Protein AF-A0A6N2XDL8-F1 (afdb_monomer)

Mean predicted aligned error: 3.5 Å

Sequence (38 aa):
MTEQIFIENYKSIRNAKIKLNNLNVLIGSNGVGKSNFI

Organism: NCBI:txid329854

Structure (mmCIF, N/CA/C/O backbone):
data_AF-A0A6N2XDL8-F1
#
_entry.id   AF-A0A6N2XDL8-F1
#
loop_
_atom_site.group_PDB
_atom_site.id
_ato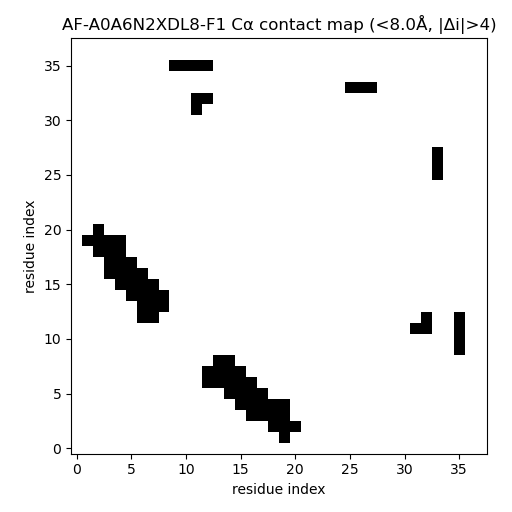m_site.type_symbol
_atom_site.label_atom_id
_atom_site.label_alt_id
_atom_site.label_comp_id
_atom_site.label_asym_id
_atom_site.label_entity_id
_atom_site.label_seq_id
_atom_site.pdbx_PDB_ins_code
_atom_site.Cartn_x
_atom_site.Cartn_y
_atom_site.Cartn_z
_atom_site.occupancy
_atom_site.B_iso_or_equiv
_atom_site.auth_seq_id
_atom_site.auth_comp_id
_atom_site.auth_asym_id
_atom_site.auth_atom_id
_atom_site.pdbx_PDB_model_num
ATOM 1 N N . MET A 1 1 ? -4.527 12.237 14.698 1.00 63.31 1 MET A N 1
ATOM 2 C CA . MET A 1 1 ? -4.507 10.814 14.300 1.00 63.31 1 MET A CA 1
ATOM 3 C C . MET A 1 1 ? -4.615 10.791 12.783 1.00 63.31 1 MET A C 1
ATOM 5 O O . MET A 1 1 ? -5.463 11.500 12.263 1.00 63.31 1 MET A O 1
ATOM 9 N N . THR A 1 2 ? -3.714 10.118 12.070 1.00 67.88 2 THR A N 1
ATOM 10 C CA . THR A 1 2 ? -3.736 10.108 10.597 1.00 67.88 2 THR A CA 1
ATOM 11 C C . THR A 1 2 ? -4.792 9.116 10.127 1.00 67.88 2 THR A C 1
ATOM 13 O O . THR A 1 2 ? -4.641 7.920 10.338 1.00 67.88 2 THR A O 1
ATOM 16 N N . GLU A 1 3 ? -5.872 9.603 9.525 1.00 87.94 3 GLU A N 1
ATOM 17 C CA . GLU A 1 3 ? -7.003 8.758 9.105 1.00 87.94 3 GLU A CA 1
ATOM 18 C C . GLU A 1 3 ? -6.829 8.209 7.686 1.00 87.94 3 GLU A C 1
ATOM 20 O O . GLU A 1 3 ? -7.474 7.233 7.299 1.00 87.94 3 GLU A O 1
ATOM 25 N N . GLN A 1 4 ? -5.951 8.830 6.894 1.00 92.19 4 GLN A N 1
ATOM 26 C CA . GLN A 1 4 ? -5.790 8.500 5.489 1.00 92.19 4 GLN A CA 1
ATOM 27 C C . GLN A 1 4 ? -4.394 8.838 4.965 1.00 92.19 4 GLN A C 1
ATOM 29 O O . GLN A 1 4 ? -3.820 9.863 5.325 1.00 92.19 4 GLN A O 1
ATOM 34 N N . ILE A 1 5 ? -3.884 7.996 4.068 1.00 92.38 5 ILE A N 1
ATOM 35 C CA . ILE A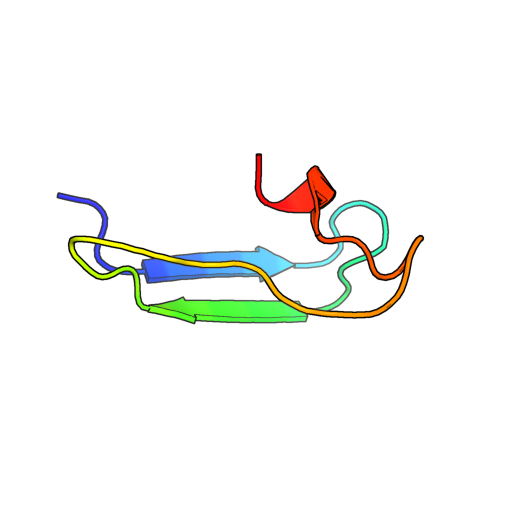 1 5 ? -2.662 8.226 3.298 1.00 92.38 5 ILE A CA 1
ATOM 36 C C . ILE A 1 5 ? -3.038 8.406 1.827 1.00 92.38 5 ILE A C 1
ATOM 38 O O . ILE A 1 5 ? -3.854 7.655 1.283 1.00 92.38 5 ILE A O 1
ATOM 42 N N . PHE A 1 6 ? -2.410 9.390 1.191 1.00 94.06 6 PHE A N 1
ATOM 43 C CA . PHE A 1 6 ? -2.407 9.573 -0.254 1.00 94.06 6 PHE A CA 1
ATOM 44 C C . PHE A 1 6 ? -0.971 9.468 -0.756 1.00 94.06 6 PHE A C 1
ATOM 46 O O . PHE A 1 6 ? -0.078 10.112 -0.209 1.00 94.06 6 PHE A O 1
ATOM 53 N N . ILE A 1 7 ? -0.752 8.650 -1.778 1.00 93.31 7 ILE A N 1
ATOM 54 C CA . ILE A 1 7 ? 0.549 8.454 -2.410 1.00 93.31 7 ILE A CA 1
ATOM 55 C C . ILE A 1 7 ? 0.379 8.714 -3.897 1.00 93.31 7 ILE A C 1
ATOM 57 O O . ILE A 1 7 ? -0.432 8.056 -4.546 1.00 93.31 7 ILE A O 1
ATOM 61 N N . GLU A 1 8 ? 1.164 9.634 -4.440 1.00 96.06 8 GLU A N 1
ATOM 62 C CA . GLU A 1 8 ? 1.195 9.939 -5.86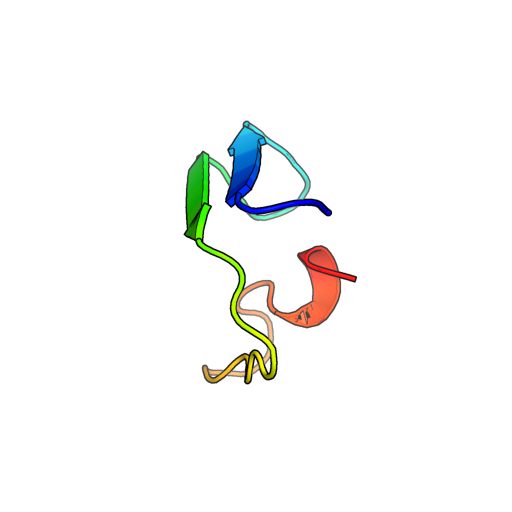7 1.00 96.06 8 GLU A CA 1
ATOM 63 C C . GLU A 1 8 ? 2.639 9.884 -6.361 1.00 96.06 8 GLU A C 1
ATOM 65 O O . GLU A 1 8 ? 3.524 10.504 -5.776 1.00 96.06 8 GLU A O 1
ATOM 70 N N . ASN A 1 9 ? 2.873 9.121 -7.431 1.00 94.94 9 ASN A N 1
ATOM 71 C CA . ASN A 1 9 ? 4.168 8.980 -8.106 1.00 94.94 9 ASN A CA 1
ATOM 72 C C . ASN A 1 9 ? 5.367 8.714 -7.167 1.00 94.94 9 ASN A C 1
ATOM 74 O O . ASN A 1 9 ? 6.449 9.271 -7.355 1.00 94.94 9 ASN A O 1
ATOM 78 N N . TYR A 1 10 ? 5.197 7.833 -6.176 1.00 93.81 10 TYR A N 1
ATOM 79 C CA . TYR A 1 10 ? 6.256 7.450 -5.240 1.00 93.81 10 TYR A CA 1
ATOM 80 C C . TYR A 1 10 ? 6.721 6.011 -5.473 1.00 93.81 10 TYR A C 1
ATOM 82 O O . TYR A 1 10 ? 5.962 5.056 -5.284 1.00 93.81 10 TYR A O 1
ATOM 90 N N . LYS A 1 11 ? 8.003 5.843 -5.825 1.00 92.94 11 LYS A N 1
ATOM 91 C CA . LYS A 1 11 ? 8.613 4.540 -6.149 1.00 92.94 11 LYS A CA 1
ATOM 92 C C . LYS A 1 11 ? 7.735 3.765 -7.145 1.00 92.94 11 LYS A C 1
ATOM 94 O O . LYS A 1 11 ? 7.480 4.249 -8.240 1.00 92.94 11 LYS A O 1
ATOM 99 N N . SER A 1 12 ? 7.261 2.573 -6.777 1.00 92.06 12 SER A N 1
ATOM 100 C CA . SER A 1 12 ? 6.400 1.746 -7.631 1.00 92.06 12 SER A CA 1
ATOM 101 C C . SER A 1 12 ? 4.906 2.082 -7.518 1.00 92.06 12 SER A C 1
ATOM 103 O O . SER A 1 12 ? 4.090 1.414 -8.150 1.00 92.06 12 SER A O 1
ATOM 105 N N . ILE A 1 13 ? 4.519 3.074 -6.708 1.00 91.62 13 ILE A N 1
ATOM 106 C CA . ILE A 1 13 ? 3.124 3.468 -6.484 1.00 91.62 13 ILE A CA 1
ATOM 107 C C . ILE A 1 13 ? 2.815 4.712 -7.319 1.00 91.62 13 ILE A C 1
ATOM 109 O O . ILE A 1 13 ? 3.257 5.817 -7.009 1.00 91.62 13 ILE A O 1
ATOM 113 N N . ARG A 1 14 ? 2.012 4.536 -8.373 1.00 93.94 14 ARG A N 1
ATOM 114 C CA . ARG A 1 14 ? 1.547 5.647 -9.218 1.00 93.94 14 ARG A CA 1
ATOM 115 C C . ARG A 1 14 ? 0.474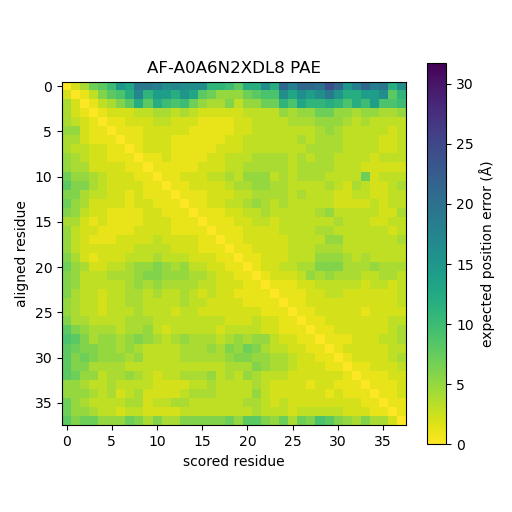 6.486 -8.523 1.00 93.94 14 ARG A C 1
ATOM 117 O O . ARG A 1 14 ? 0.558 7.708 -8.529 1.00 93.94 14 ARG A O 1
ATOM 124 N N . ASN A 1 15 ? -0.522 5.831 -7.932 1.00 95.19 15 ASN A N 1
ATOM 125 C CA . ASN A 1 15 ? -1.574 6.466 -7.144 1.00 95.19 15 ASN A CA 1
ATOM 126 C C . ASN A 1 15 ? -2.102 5.466 -6.103 1.00 95.19 15 ASN A C 1
ATOM 128 O O . ASN A 1 15 ? -2.419 4.330 -6.463 1.00 95.19 15 ASN A O 1
ATOM 132 N N . ALA A 1 16 ? -2.189 5.868 -4.835 1.00 93.12 16 ALA A N 1
ATOM 133 C CA . ALA A 1 16 ? -2.872 5.112 -3.791 1.00 93.12 16 ALA A CA 1
ATOM 134 C C . ALA A 1 16 ? -3.578 6.048 -2.807 1.00 93.12 16 ALA A C 1
ATOM 136 O O . ALA A 1 16 ? -3.011 7.039 -2.353 1.00 93.12 16 ALA A O 1
ATOM 137 N N . LYS A 1 17 ? -4.806 5.687 -2.430 1.00 94.12 17 LYS A N 1
ATOM 138 C CA . LYS A 1 17 ? -5.609 6.364 -1.410 1.00 94.12 17 LYS A CA 1
ATOM 139 C C . LYS A 1 17 ? -6.076 5.318 -0.406 1.00 94.12 17 LYS A C 1
ATOM 141 O O . LYS A 1 17 ? -6.912 4.483 -0.744 1.00 94.12 17 LYS A O 1
ATOM 146 N N . ILE A 1 18 ? -5.516 5.331 0.802 1.00 92.56 18 ILE A N 1
ATOM 147 C CA . ILE A 1 18 ? -5.736 4.275 1.800 1.00 92.56 18 ILE A CA 1
ATOM 148 C C . ILE A 1 18 ? -6.215 4.889 3.105 1.00 92.56 18 ILE A C 1
AT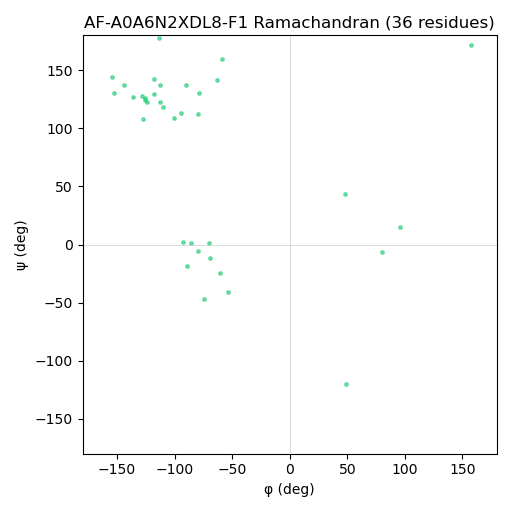OM 150 O O . ILE A 1 18 ? -5.555 5.763 3.661 1.00 92.56 18 ILE A O 1
ATOM 154 N N . LYS A 1 19 ? -7.351 4.405 3.609 1.00 92.44 19 LYS A N 1
ATOM 155 C CA . LYS A 1 19 ? -7.836 4.724 4.951 1.00 92.44 19 LYS A CA 1
ATOM 156 C C . LYS A 1 19 ? -7.086 3.879 5.977 1.00 92.44 19 LYS A C 1
ATOM 158 O O . LYS A 1 19 ? -7.000 2.664 5.812 1.00 92.44 19 LYS A O 1
ATOM 163 N N . LEU A 1 20 ? -6.567 4.517 7.019 1.00 92.69 20 LEU A N 1
ATOM 164 C CA . LEU A 1 20 ? -5.900 3.829 8.117 1.00 92.69 20 LEU A CA 1
ATOM 165 C C . LEU A 1 20 ? -6.908 3.470 9.207 1.00 92.69 20 LEU A C 1
ATOM 167 O O . LEU A 1 20 ? -7.755 4.278 9.584 1.00 92.69 20 LEU A O 1
ATOM 171 N N . ASN A 1 21 ? -6.781 2.254 9.725 1.00 91.19 21 ASN A N 1
ATOM 172 C CA . ASN A 1 21 ? -7.486 1.778 10.911 1.00 91.19 21 ASN A CA 1
ATOM 173 C C . ASN A 1 21 ? -6.485 1.516 12.046 1.00 91.19 21 ASN A C 1
ATOM 175 O O . ASN A 1 21 ? -5.273 1.623 11.857 1.00 91.19 21 ASN A O 1
ATOM 179 N N . ASN A 1 22 ? -6.983 1.111 13.214 1.00 92.00 22 ASN A N 1
ATOM 180 C CA . ASN A 1 22 ? -6.143 0.778 14.373 1.00 92.00 22 ASN A CA 1
ATOM 181 C C . ASN A 1 22 ? -5.160 -0.378 14.097 1.00 92.00 22 ASN A C 1
ATOM 183 O O . ASN A 1 22 ? -4.116 -0.462 14.735 1.00 92.00 22 ASN A O 1
ATOM 187 N N . LEU A 1 23 ? -5.483 -1.250 13.136 1.00 91.50 23 LEU A N 1
ATOM 188 C CA . LEU A 1 23 ? -4.605 -2.293 12.618 1.00 91.50 23 LEU A CA 1
ATOM 189 C C . LEU A 1 23 ? -4.707 -2.310 11.090 1.00 91.50 23 LEU A C 1
ATOM 191 O O . LEU A 1 23 ? -5.804 -2.419 10.543 1.00 91.50 23 LEU A O 1
ATOM 195 N N . ASN A 1 24 ? -3.567 -2.225 10.406 1.00 90.62 24 ASN A N 1
ATOM 196 C CA . ASN A 1 24 ? -3.488 -2.28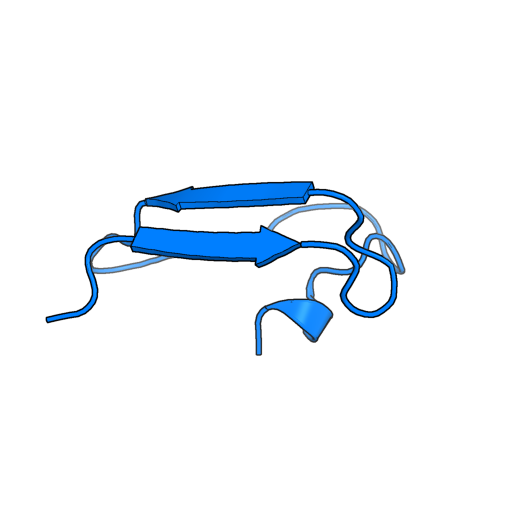7 8.947 1.00 90.62 24 ASN A CA 1
ATOM 197 C C . ASN A 1 24 ? -2.539 -3.422 8.559 1.00 90.62 24 ASN A C 1
ATOM 199 O O . ASN A 1 24 ? -1.381 -3.425 8.972 1.00 90.62 24 ASN A O 1
ATOM 203 N N . VAL A 1 25 ? -3.024 -4.381 7.769 1.00 93.00 25 VAL A N 1
ATOM 204 C CA . VAL A 1 25 ? -2.231 -5.518 7.281 1.00 93.00 25 VAL A CA 1
ATOM 205 C C . VAL A 1 25 ? -2.067 -5.387 5.770 1.00 93.00 25 VAL A C 1
ATOM 207 O O . VAL A 1 25 ? -3.053 -5.319 5.040 1.00 93.00 25 VAL A O 1
ATOM 210 N N . LEU A 1 26 ? -0.820 -5.349 5.295 1.00 93.12 26 LEU A N 1
ATOM 211 C CA . LEU A 1 26 ? -0.491 -5.237 3.872 1.00 93.12 26 LEU A CA 1
ATOM 212 C C . LEU A 1 26 ? -0.263 -6.634 3.274 1.00 93.12 26 LEU A C 1
ATOM 214 O O . LEU A 1 26 ? 0.716 -7.300 3.609 1.00 93.12 26 LEU A O 1
ATOM 218 N N . ILE A 1 27 ? -1.140 -7.072 2.365 1.00 93.25 27 ILE A N 1
ATOM 219 C CA . ILE A 1 27 ? -1.097 -8.402 1.728 1.00 93.25 27 ILE A CA 1
ATOM 220 C C . ILE A 1 27 ? -0.899 -8.253 0.216 1.00 93.25 27 ILE A C 1
ATOM 222 O O . ILE A 1 27 ? -1.438 -7.343 -0.407 1.00 93.25 27 ILE A O 1
ATOM 226 N N . GLY A 1 28 ? -0.113 -9.149 -0.381 1.00 92.69 28 GLY A N 1
ATOM 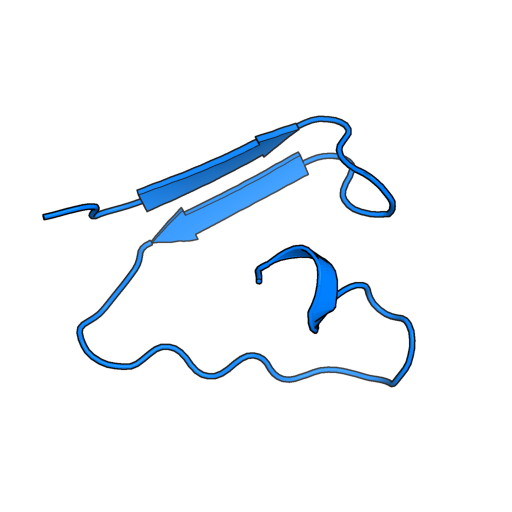227 C CA . GLY A 1 28 ? 0.109 -9.212 -1.827 1.00 92.69 28 GLY A CA 1
ATOM 228 C C . GLY A 1 28 ? 1.412 -9.924 -2.181 1.00 92.69 28 GLY A C 1
ATOM 229 O O . GLY A 1 28 ? 2.230 -10.203 -1.301 1.00 92.69 28 GLY A O 1
ATOM 230 N N . SER A 1 29 ? 1.633 -10.184 -3.468 1.00 94.25 29 SER A N 1
ATOM 231 C CA . SER A 1 29 ? 2.840 -10.849 -3.982 1.00 94.25 29 SER A CA 1
ATOM 232 C C . SER A 1 29 ? 4.138 -10.100 -3.643 1.00 94.25 29 SER A C 1
ATOM 234 O O . SER A 1 29 ? 4.138 -8.905 -3.322 1.00 94.25 29 SER A O 1
ATOM 236 N N . ASN A 1 30 ? 5.278 -10.792 -3.689 1.00 92.88 30 ASN A N 1
ATOM 237 C CA . ASN A 1 30 ? 6.586 -10.161 -3.487 1.00 92.88 30 ASN A CA 1
ATOM 238 C C . ASN A 1 30 ? 6.871 -9.127 -4.586 1.00 92.88 30 ASN A C 1
ATOM 240 O O . ASN A 1 30 ? 6.502 -9.320 -5.738 1.00 92.88 30 ASN A O 1
AT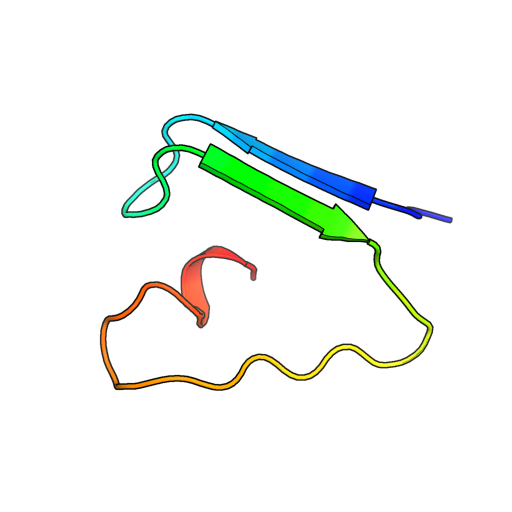OM 244 N N . GLY A 1 31 ? 7.486 -8.001 -4.213 1.00 90.88 31 GLY A N 1
ATOM 245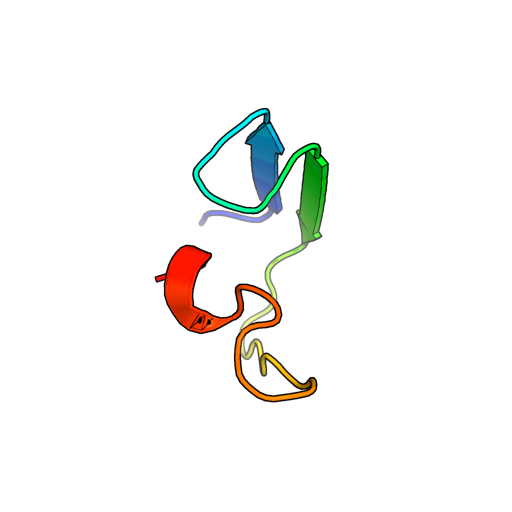 C CA . GLY A 1 31 ? 7.823 -6.920 -5.149 1.00 90.88 31 GLY A CA 1
ATOM 246 C C . GLY A 1 31 ? 6.678 -5.970 -5.527 1.00 90.88 31 GLY A C 1
ATOM 247 O O . GLY A 1 31 ? 6.941 -4.939 -6.131 1.00 90.88 31 GLY A O 1
ATOM 248 N N . VAL A 1 32 ? 5.430 -6.221 -5.109 1.00 91.44 32 VAL A N 1
ATOM 249 C CA . VAL A 1 32 ? 4.265 -5.372 -5.466 1.00 91.44 32 VAL A CA 1
ATOM 250 C C . VAL A 1 32 ? 4.255 -3.978 -4.798 1.00 91.44 32 VAL A C 1
ATOM 252 O O . VAL A 1 32 ? 3.334 -3.195 -4.993 1.00 91.44 32 VAL A O 1
ATOM 255 N N . GLY A 1 33 ? 5.274 -3.645 -3.996 1.00 89.50 33 GLY A N 1
ATOM 256 C CA . GLY A 1 33 ? 5.410 -2.325 -3.370 1.00 89.50 33 GLY A CA 1
ATOM 257 C C . GLY A 1 33 ? 4.868 -2.211 -1.943 1.00 89.50 33 GLY A C 1
ATOM 258 O O . GLY A 1 33 ? 4.747 -1.100 -1.445 1.00 89.50 33 GLY A O 1
ATOM 259 N N . LYS A 1 34 ? 4.595 -3.327 -1.246 1.00 94.00 34 LYS A N 1
ATOM 260 C CA . LYS A 1 34 ? 4.158 -3.314 0.171 1.00 94.00 34 LYS A CA 1
ATOM 261 C C . LYS A 1 34 ? 5.117 -2.531 1.079 1.00 94.00 34 LYS A C 1
ATOM 263 O O . LYS A 1 34 ? 4.674 -1.755 1.910 1.00 94.00 34 LYS A O 1
ATOM 268 N N . SER A 1 35 ? 6.426 -2.683 0.876 1.00 92.69 35 SER A N 1
ATOM 269 C CA . SER A 1 35 ? 7.453 -1.962 1.640 1.00 92.69 35 SER A CA 1
ATOM 270 C C . SER A 1 35 ? 7.510 -0.461 1.345 1.00 92.69 35 SER A C 1
ATOM 272 O O . SER A 1 35 ? 8.173 0.255 2.074 1.00 92.69 35 SER A O 1
ATOM 274 N N . ASN A 1 36 ? 6.839 0.035 0.298 1.00 91.00 36 ASN A N 1
ATOM 275 C CA . ASN A 1 36 ? 6.787 1.472 0.005 1.00 91.00 36 ASN A CA 1
ATOM 276 C C . ASN A 1 36 ? 5.767 2.219 0.878 1.00 91.00 36 ASN A C 1
ATOM 278 O O . ASN A 1 36 ? 5.681 3.438 0.782 1.00 91.00 36 ASN A O 1
ATOM 282 N N . PHE A 1 37 ? 4.985 1.492 1.682 1.00 84.62 37 PHE A N 1
ATOM 283 C CA . PHE A 1 37 ? 4.052 2.047 2.664 1.00 84.62 37 PHE A CA 1
ATOM 284 C C . PHE A 1 37 ? 4.674 2.207 4.066 1.00 84.62 37 PHE A C 1
ATOM 286 O O . PHE A 1 37 ? 3.957 2.593 4.987 1.00 84.62 37 PHE A O 1
ATOM 293 N N . ILE A 1 38 ? 5.968 1.888 4.230 1.00 81.69 38 ILE A N 1
ATOM 294 C CA . ILE A 1 38 ? 6.757 2.017 5.469 1.00 81.69 38 ILE A CA 1
ATOM 295 C C . ILE A 1 38 ? 7.895 3.012 5.228 1.00 81.69 38 ILE A C 1
ATOM 297 O O . ILE A 1 38 ? 8.460 2.990 4.107 1.00 81.69 38 ILE A O 1
#

InterPro domains:
  IPR027417 P-loop containing nucleoside triphosphate hydrolase [G3DSA:3.40.50.300] (3-38)
  IPR027417 P-loop containing nucleoside triphosphate hydrolase [SSF52540] (3-38)
  IPR041685 Endonuclease GajA/Old nuclease/RecF-like, AAA domain [PF13175] (3-37)

Solvent-accessible surface area (backbone atoms only — not comparable to full-atom values): 2758 Å² total; per-residue (Å²): 132,81,55,62,50,78,44,67,70,48,91,88,40,64,69,47,80,45,76,54,60,101,74,80,83,89,83,78,68,89,89,77,45,72,72,74,81,106

Radius of gyration: 10.43 Å; Cα contacts (8 Å, |Δi|>4): 38; chains: 1; bounding box: 16×22×24 Å

Secondary structure (DSSP, 8-state):
---EEEEEEETTEEEEEEE--SS------TTSSGGGG-

pLDDT: mean 90.71, std 6.49, range [63.31, 96.06]

Foldseek 3Di:
DDQWDWDDPQDLDHTDIDGDDPDDDDDDDPPNCSVVVD